Protein AF-A0A533X178-F1 (afdb_monomer_lite)

Structure (mmCIF, N/CA/C/O backbone):
data_AF-A0A533X178-F1
#
_entry.id   AF-A0A533X178-F1
#
loop_
_atom_site.group_PDB
_atom_site.id
_atom_site.type_symbol
_atom_site.label_atom_id
_atom_site.label_alt_id
_atom_site.label_comp_id
_atom_site.label_asym_id
_atom_site.label_entity_id
_atom_site.label_seq_id
_atom_site.pdbx_PDB_ins_code
_atom_site.Cartn_x
_atom_site.Cartn_y
_atom_site.Cartn_z
_atom_site.occupancy
_atom_site.B_iso_or_equiv
_atom_site.auth_seq_id
_atom_site.auth_comp_id
_atom_site.auth_asym_id
_atom_site.auth_atom_id
_atom_site.pdbx_PDB_model_num
ATOM 1 N N . MET A 1 1 ? 29.729 -21.658 -8.886 1.00 30.78 1 MET A N 1
ATOM 2 C CA . MET A 1 1 ? 29.072 -20.413 -9.332 1.00 30.78 1 MET A CA 1
ATOM 3 C C . MET A 1 1 ? 27.670 -20.417 -8.750 1.00 30.78 1 MET A C 1
ATOM 5 O O . MET A 1 1 ? 26.837 -21.176 -9.222 1.00 30.78 1 MET A O 1
ATOM 9 N N . ALA A 1 2 ? 27.462 -19.703 -7.645 1.00 32.81 2 ALA A N 1
ATOM 10 C CA . ALA A 1 2 ? 26.159 -19.580 -6.995 1.00 32.81 2 ALA A CA 1
ATOM 11 C C . ALA A 1 2 ? 25.467 -18.322 -7.536 1.00 32.81 2 ALA A C 1
ATOM 13 O O . ALA A 1 2 ? 26.108 -17.277 -7.645 1.00 32.81 2 ALA A O 1
ATOM 14 N N . GLY A 1 3 ? 24.203 -18.458 -7.939 1.00 33.41 3 GLY A N 1
ATOM 15 C CA . GLY A 1 3 ? 23.404 -17.380 -8.514 1.00 33.41 3 GLY A CA 1
ATOM 16 C C . GLY A 1 3 ? 23.197 -16.238 -7.524 1.00 33.41 3 GLY A C 1
ATOM 17 O O . GLY A 1 3 ? 22.875 -16.463 -6.359 1.00 33.41 3 GLY A O 1
ATOM 18 N N . ILE A 1 4 ? 23.391 -15.013 -8.002 1.00 38.16 4 ILE A N 1
ATOM 19 C CA . ILE A 1 4 ? 23.076 -13.790 -7.267 1.00 38.16 4 ILE A CA 1
ATOM 20 C C . ILE A 1 4 ? 21.553 -13.634 -7.335 1.00 38.16 4 ILE A C 1
ATOM 22 O O . ILE A 1 4 ? 20.994 -13.434 -8.411 1.00 38.16 4 ILE A O 1
ATOM 26 N N . GLY A 1 5 ? 20.885 -13.835 -6.198 1.00 33.19 5 GLY A N 1
ATOM 27 C CA . GLY A 1 5 ? 19.436 -13.723 -6.069 1.00 33.19 5 GLY A CA 1
ATOM 28 C C . GLY A 1 5 ? 18.969 -12.297 -6.348 1.00 33.19 5 GLY A C 1
ATOM 29 O O . GLY A 1 5 ? 19.481 -11.350 -5.758 1.00 33.19 5 GLY A O 1
ATOM 30 N N . GLY A 1 6 ? 17.998 -12.151 -7.250 1.00 37.94 6 GLY A N 1
ATOM 31 C CA . GLY A 1 6 ? 17.295 -10.888 -7.449 1.00 37.94 6 GLY A CA 1
ATOM 32 C C . GLY A 1 6 ? 16.566 -10.499 -6.165 1.00 37.94 6 GLY A C 1
ATOM 33 O O . GLY A 1 6 ? 15.791 -11.294 -5.631 1.00 37.94 6 GLY A O 1
ATOM 34 N N . GLY A 1 7 ? 16.843 -9.300 -5.650 1.00 51.22 7 GLY A N 1
ATOM 35 C CA . GLY A 1 7 ? 16.128 -8.736 -4.509 1.00 51.22 7 GLY A CA 1
ATOM 36 C C . GLY A 1 7 ? 14.651 -8.572 -4.861 1.00 51.22 7 GLY A C 1
ATOM 37 O O . GLY A 1 7 ? 14.306 -7.793 -5.744 1.00 51.22 7 GLY A O 1
ATOM 38 N N . GLY A 1 8 ? 13.785 -9.360 -4.226 1.00 75.25 8 GLY A N 1
ATOM 39 C CA . GLY A 1 8 ? 12.340 -9.276 -4.424 1.00 75.25 8 GLY A CA 1
ATOM 40 C C . GLY A 1 8 ? 11.734 -8.029 -3.775 1.00 75.25 8 GLY A C 1
ATOM 41 O O . GLY A 1 8 ? 12.347 -7.397 -2.915 1.00 75.25 8 GLY A O 1
ATOM 42 N N . VAL A 1 9 ? 10.499 -7.699 -4.163 1.00 82.62 9 VAL A N 1
ATOM 43 C CA . VAL A 1 9 ? 9.700 -6.642 -3.524 1.00 82.62 9 VAL A CA 1
ATOM 44 C C . VAL A 1 9 ? 9.504 -6.975 -2.040 1.00 82.62 9 VAL A C 1
ATOM 46 O O . VAL A 1 9 ? 8.916 -8.008 -1.717 1.00 82.62 9 VAL A O 1
ATOM 49 N N . GLN A 1 10 ? 9.968 -6.100 -1.144 1.00 87.44 10 GLN A N 1
ATOM 50 C CA . GLN A 1 10 ? 9.774 -6.228 0.308 1.00 87.44 10 GLN A CA 1
ATOM 51 C C . GLN A 1 10 ? 8.486 -5.557 0.798 1.00 87.44 10 GLN A C 1
ATOM 53 O O . GLN A 1 10 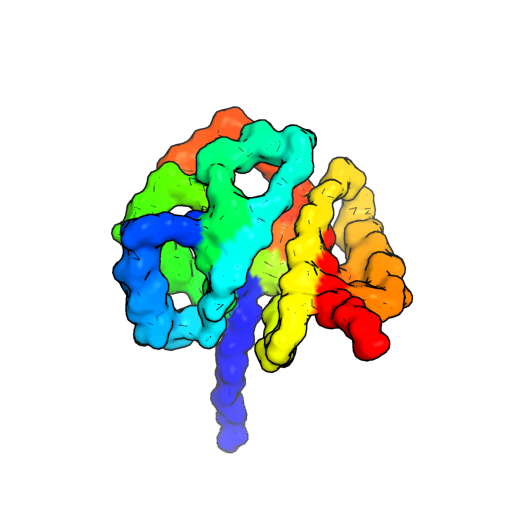? 7.933 -5.935 1.832 1.00 87.44 10 GLN A O 1
ATOM 58 N N . GLY A 1 11 ? 7.990 -4.557 0.072 1.00 88.75 11 GLY A N 1
ATOM 59 C CA . GLY A 1 11 ? 6.780 -3.844 0.450 1.00 88.75 11 GLY A CA 1
ATOM 60 C C . GLY A 1 11 ? 6.439 -2.725 -0.516 1.00 88.75 11 GLY A C 1
ATOM 61 O O . GLY A 1 11 ? 7.062 -2.578 -1.569 1.00 88.75 11 GLY A O 1
ATOM 62 N N . TYR A 1 12 ? 5.420 -1.950 -0.147 1.00 89.06 12 TYR A N 1
ATOM 63 C CA . TYR A 1 12 ? 4.999 -0.790 -0.917 1.00 89.06 12 TYR A CA 1
ATOM 64 C C . TYR A 1 12 ? 4.794 0.407 -0.005 1.00 89.06 12 TYR A C 1
ATOM 66 O O . TYR A 1 12 ? 4.298 0.281 1.118 1.00 89.06 12 TYR A O 1
ATOM 74 N N . VAL A 1 13 ? 5.143 1.580 -0.514 1.00 89.50 13 VAL A N 1
ATOM 75 C CA . VAL A 1 13 ? 4.870 2.860 0.126 1.00 89.50 13 VAL A CA 1
ATOM 76 C C . VAL A 1 13 ? 3.899 3.655 -0.735 1.00 89.50 13 VAL A C 1
ATOM 78 O O . VAL A 1 13 ? 3.995 3.671 -1.957 1.00 89.50 13 VAL A O 1
ATOM 81 N N . CYS A 1 14 ? 2.935 4.290 -0.088 1.00 88.38 14 CYS A N 1
ATOM 82 C CA . CYS A 1 14 ? 1.862 5.045 -0.700 1.00 88.38 14 CYS A CA 1
ATOM 83 C C . CYS A 1 14 ? 1.932 6.470 -0.169 1.00 88.38 14 CYS A C 1
ATOM 85 O O . CYS A 1 14 ? 1.724 6.700 1.025 1.00 88.38 14 CYS A O 1
ATOM 87 N N . THR A 1 15 ? 2.210 7.424 -1.047 1.00 87.19 15 THR A N 1
ATOM 88 C CA . THR A 1 15 ? 2.365 8.831 -0.677 1.00 87.19 15 THR A CA 1
ATOM 89 C C . THR A 1 15 ? 1.351 9.697 -1.412 1.00 87.19 15 THR A C 1
ATOM 91 O O . THR A 1 15 ? 1.062 9.420 -2.578 1.00 87.19 15 THR A O 1
ATOM 94 N N . PRO A 1 16 ? 0.756 10.718 -0.771 1.00 86.38 16 PRO A N 1
ATOM 95 C CA . PRO A 1 16 ? -0.159 11.622 -1.458 1.00 86.38 16 PRO A CA 1
ATOM 96 C C . PRO A 1 16 ? 0.470 12.197 -2.735 1.00 86.38 16 PRO A C 1
ATOM 98 O O . PRO A 1 16 ? 1.603 12.688 -2.727 1.00 86.38 16 PRO A O 1
ATOM 101 N N . HIS A 1 17 ? -0.257 12.117 -3.851 1.00 84.38 17 HIS A N 1
ATOM 102 C CA . HIS A 1 17 ? 0.191 12.702 -5.110 1.00 84.38 17 HIS A CA 1
ATOM 103 C C . HIS A 1 17 ? -0.239 14.169 -5.174 1.00 84.38 17 HIS A C 1
ATOM 105 O O . HIS A 1 17 ? -1.397 14.485 -5.453 1.00 84.38 17 HIS A O 1
ATOM 111 N N . GLU A 1 18 ? 0.702 15.070 -4.910 1.00 77.75 18 GLU A N 1
ATOM 112 C CA . GLU A 1 18 ? 0.487 16.513 -4.881 1.00 77.75 18 GLU A CA 1
ATOM 113 C C . GLU A 1 18 ? 1.443 17.228 -5.839 1.00 77.75 18 GLU A C 1
ATOM 115 O O . GLU A 1 18 ? 2.416 16.654 -6.328 1.00 77.75 18 GLU A O 1
ATOM 120 N N . LYS A 1 19 ? 1.201 18.523 -6.088 1.00 68.94 19 LYS A N 1
ATOM 121 C CA . LYS A 1 19 ? 2.040 19.340 -6.987 1.00 68.94 19 LYS A CA 1
ATOM 122 C C . LYS A 1 19 ? 3.532 19.304 -6.622 1.00 68.94 19 LYS A C 1
ATOM 124 O O . LYS A 1 19 ? 4.372 19.494 -7.493 1.00 68.94 19 LYS A O 1
ATOM 129 N N . GLN A 1 20 ? 3.851 19.072 -5.350 1.00 68.38 20 GLN A N 1
ATOM 130 C CA . GLN A 1 20 ? 5.217 19.054 -4.823 1.00 68.38 20 GLN A CA 1
ATOM 131 C C . GLN A 1 20 ? 5.868 17.659 -4.880 1.00 68.38 20 GLN A C 1
ATOM 133 O O . GLN A 1 20 ? 7.083 17.553 -4.739 1.00 68.38 20 GLN A O 1
ATOM 138 N N . SER A 1 21 ? 5.102 16.595 -5.156 1.00 73.56 21 SER A N 1
ATOM 139 C CA . SER A 1 21 ? 5.595 15.208 -5.172 1.00 73.56 21 SER A CA 1
ATOM 140 C C . SER A 1 21 ? 6.516 14.899 -6.363 1.00 73.56 21 SER A C 1
ATOM 142 O O . SER A 1 21 ? 7.126 13.833 -6.404 1.00 73.56 21 SER A O 1
ATOM 144 N N . GLY A 1 22 ? 6.645 15.814 -7.332 1.00 78.69 22 GLY A N 1
ATOM 145 C CA . GLY A 1 22 ? 7.443 15.608 -8.544 1.00 78.69 22 GLY A CA 1
ATOM 146 C C . GLY A 1 22 ? 8.918 15.310 -8.265 1.00 78.69 22 GLY A C 1
ATOM 147 O O . GLY A 1 22 ? 9.481 14.409 -8.877 1.00 78.69 22 GLY A O 1
ATOM 148 N N . SER A 1 23 ? 9.535 15.998 -7.301 1.00 82.88 23 SER A N 1
ATOM 149 C CA . SER A 1 23 ? 10.944 15.775 -6.944 1.00 82.88 23 SER A CA 1
ATOM 150 C C . SER A 1 23 ? 11.183 14.409 -6.290 1.00 82.88 23 SER A C 1
ATOM 152 O O . SER A 1 23 ? 12.190 13.768 -6.581 1.00 82.88 23 SER A O 1
ATOM 154 N N . LEU A 1 24 ? 10.246 13.940 -5.459 1.00 85.12 24 LEU A N 1
ATOM 155 C CA . LEU A 1 24 ? 10.284 12.601 -4.867 1.00 85.12 24 LEU A CA 1
ATOM 156 C C . LEU A 1 24 ? 10.179 11.525 -5.952 1.00 85.12 24 LEU A C 1
ATOM 158 O O . LEU A 1 24 ? 10.992 10.608 -5.988 1.00 85.12 24 LEU A O 1
ATOM 162 N N . ILE A 1 25 ? 9.212 11.664 -6.864 1.00 88.19 25 ILE A N 1
ATOM 163 C CA . ILE A 1 25 ? 8.988 10.699 -7.949 1.00 88.19 25 ILE A CA 1
ATOM 164 C C . ILE A 1 25 ? 10.208 10.624 -8.874 1.00 88.19 25 ILE A C 1
ATOM 166 O O . ILE A 1 25 ? 10.637 9.531 -9.236 1.00 88.19 25 ILE A O 1
ATOM 170 N N . GLU A 1 26 ? 10.792 11.766 -9.242 1.00 89.00 26 GLU A N 1
ATOM 171 C CA . GLU A 1 26 ? 11.999 11.805 -10.077 1.00 89.00 26 GLU A CA 1
ATOM 172 C C . GLU A 1 26 ? 13.214 11.165 -9.398 1.00 89.00 26 GLU A C 1
ATOM 174 O O . GLU A 1 26 ? 14.066 10.595 -10.080 1.00 89.00 26 GLU A O 1
ATOM 179 N N . ASN A 1 27 ? 13.288 11.216 -8.068 1.00 89.00 27 ASN A N 1
ATOM 180 C CA . ASN A 1 27 ? 14.337 10.536 -7.321 1.00 89.00 27 ASN A CA 1
ATOM 181 C C . ASN A 1 27 ? 14.076 9.039 -7.176 1.00 89.00 27 ASN A C 1
ATOM 183 O O . ASN A 1 27 ? 14.998 8.252 -7.366 1.00 89.00 27 ASN A O 1
ATOM 187 N N . TRP A 1 28 ? 12.829 8.629 -6.949 1.00 91.44 28 TRP A N 1
ATOM 188 C CA . TRP A 1 28 ? 12.446 7.218 -6.956 1.00 91.44 28 TRP A CA 1
ATOM 189 C C . TRP A 1 28 ? 12.714 6.545 -8.301 1.00 91.44 28 TRP A C 1
ATOM 191 O O . TRP A 1 28 ? 13.253 5.447 -8.319 1.00 91.44 28 TRP A O 1
ATOM 201 N N . LYS A 1 29 ? 12.465 7.224 -9.427 1.00 90.25 29 LYS A N 1
ATOM 202 C CA . LYS A 1 29 ? 12.814 6.713 -10.768 1.00 90.25 29 LYS A CA 1
ATOM 203 C C . LYS A 1 29 ? 14.313 6.453 -10.973 1.00 90.25 29 LYS A C 1
ATOM 205 O O . LYS A 1 29 ? 14.675 5.745 -11.906 1.00 90.25 29 LYS A O 1
ATOM 210 N N . LYS A 1 30 ? 15.176 7.073 -10.165 1.00 91.44 30 LYS A N 1
ATOM 211 C CA . LYS A 1 30 ? 16.642 6.933 -10.223 1.00 91.44 30 LYS A CA 1
ATOM 212 C C . LYS A 1 30 ? 17.189 6.045 -9.105 1.00 91.44 30 LYS A C 1
ATOM 214 O O . LYS A 1 30 ? 18.400 5.878 -9.018 1.00 91.44 30 LYS A O 1
ATOM 219 N N . SER A 1 31 ? 16.324 5.563 -8.217 1.00 90.62 31 SER A N 1
ATOM 220 C CA . SER A 1 31 ? 16.708 4.802 -7.036 1.00 90.62 31 SER A CA 1
ATOM 221 C C . SER A 1 31 ? 16.749 3.319 -7.364 1.00 90.62 31 SER A C 1
ATOM 223 O O . SER A 1 31 ? 15.752 2.769 -7.818 1.00 90.62 31 SER A O 1
ATOM 225 N N . ASP A 1 32 ? 17.854 2.652 -7.038 1.00 91.12 32 ASP A N 1
ATOM 226 C CA . ASP A 1 32 ? 17.951 1.188 -7.132 1.00 91.12 32 ASP A CA 1
ATOM 227 C C . ASP A 1 32 ? 17.061 0.477 -6.092 1.00 91.12 32 ASP A C 1
ATOM 229 O O . ASP A 1 32 ? 16.833 -0.729 -6.171 1.00 91.12 32 ASP A O 1
ATOM 233 N N . ASN A 1 33 ? 16.549 1.217 -5.098 1.00 92.56 33 ASN A N 1
ATOM 234 C CA . ASN A 1 33 ? 15.651 0.681 -4.081 1.00 92.56 33 ASN A CA 1
ATOM 235 C C . ASN A 1 33 ? 14.203 0.542 -4.586 1.00 92.56 33 ASN A C 1
ATOM 237 O O . ASN A 1 33 ? 13.474 -0.343 -4.132 1.00 92.56 33 ASN A O 1
ATOM 241 N N . VAL A 1 34 ? 13.772 1.412 -5.504 1.00 91.56 34 VAL A N 1
ATOM 242 C CA . VAL A 1 34 ? 12.390 1.448 -6.000 1.00 91.56 34 VAL A CA 1
ATOM 243 C C . VAL A 1 34 ? 12.285 0.623 -7.276 1.00 91.56 34 VAL A C 1
ATOM 245 O O . VAL A 1 34 ? 13.007 0.864 -8.235 1.00 91.56 34 VAL A O 1
ATOM 248 N N . ILE A 1 35 ? 11.375 -0.351 -7.282 1.00 90.44 35 ILE A N 1
ATOM 249 C CA . ILE A 1 35 ? 11.233 -1.304 -8.391 1.00 90.44 35 ILE A CA 1
ATOM 250 C C . ILE A 1 35 ? 10.210 -0.781 -9.405 1.00 90.44 35 ILE A C 1
ATOM 252 O O . ILE A 1 35 ? 10.527 -0.624 -10.580 1.00 90.44 35 ILE A O 1
ATOM 256 N N . ASP A 1 36 ? 9.002 -0.454 -8.945 1.00 88.88 36 ASP A N 1
ATOM 257 C CA . ASP A 1 36 ? 7.921 0.077 -9.774 1.00 88.88 36 ASP A CA 1
ATOM 258 C C . ASP A 1 36 ? 7.241 1.263 -9.093 1.00 88.88 36 ASP A C 1
ATOM 260 O O . ASP A 1 36 ? 7.163 1.342 -7.863 1.00 88.88 36 ASP A O 1
ATOM 264 N N . ILE A 1 37 ? 6.675 2.158 -9.906 1.00 89.06 37 ILE A N 1
ATOM 265 C CA . ILE A 1 37 ? 5.883 3.301 -9.449 1.00 89.06 37 ILE A CA 1
ATOM 266 C C . ILE A 1 37 ? 4.540 3.306 -10.177 1.00 89.06 37 ILE A C 1
ATOM 268 O O . ILE A 1 37 ? 4.476 3.254 -11.404 1.00 89.06 37 ILE A O 1
ATOM 272 N N . TYR A 1 38 ? 3.466 3.441 -9.408 1.00 86.62 38 TYR A N 1
ATOM 273 C CA . TYR A 1 38 ? 2.089 3.452 -9.877 1.00 86.62 38 TYR A CA 1
ATOM 274 C C . TYR A 1 38 ? 1.382 4.724 -9.417 1.00 86.62 38 TYR A C 1
ATOM 276 O O . TYR A 1 38 ? 1.571 5.196 -8.294 1.00 86.62 38 TYR A O 1
ATOM 284 N N . PHE A 1 39 ? 0.506 5.252 -10.267 1.00 86.75 39 PHE A N 1
ATOM 285 C CA . PHE A 1 39 ? -0.458 6.269 -9.869 1.00 86.75 39 PHE A CA 1
ATOM 286 C C . P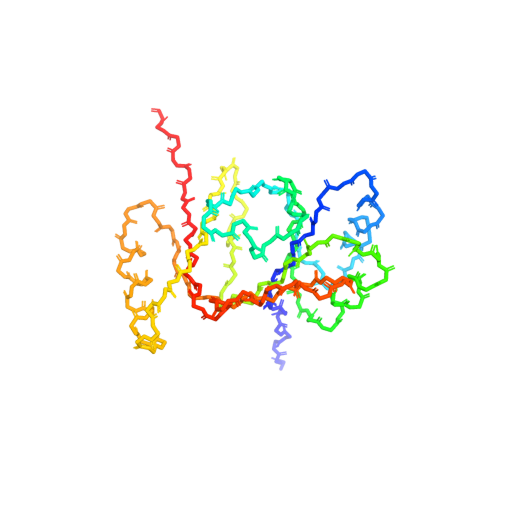HE A 1 39 ? -1.772 5.587 -9.491 1.00 86.75 39 PHE A C 1
ATOM 288 O O . PHE A 1 39 ? -2.344 4.851 -10.298 1.00 86.75 39 PHE A O 1
ATOM 295 N N . VAL A 1 40 ? -2.242 5.804 -8.264 1.00 85.56 40 VAL A N 1
ATOM 296 C CA . VAL A 1 40 ? -3.409 5.104 -7.712 1.00 85.56 40 VAL A CA 1
ATOM 297 C C . VAL A 1 40 ? -4.412 6.084 -7.113 1.00 85.56 40 VAL A C 1
ATOM 299 O O . VAL A 1 40 ? -4.067 7.181 -6.675 1.00 85.56 40 VAL A O 1
ATOM 302 N N . THR A 1 41 ? -5.679 5.678 -7.086 1.00 85.69 41 THR A N 1
ATOM 303 C CA . THR A 1 41 ? -6.752 6.415 -6.408 1.00 85.69 41 THR A CA 1
ATOM 304 C C . THR A 1 41 ? -7.205 5.617 -5.193 1.00 85.69 41 THR A C 1
ATOM 306 O O . THR A 1 41 ? -7.360 4.401 -5.284 1.00 85.69 41 THR A O 1
ATOM 309 N N . ALA A 1 42 ? -7.401 6.293 -4.062 1.00 85.88 42 ALA A N 1
ATOM 310 C CA . ALA A 1 42 ? -7.820 5.684 -2.807 1.00 85.88 42 ALA A CA 1
ATOM 311 C C . ALA A 1 42 ? -9.204 6.190 -2.392 1.00 85.88 42 ALA A C 1
ATOM 313 O O . ALA A 1 42 ? -9.485 7.388 -2.416 1.00 85.88 42 ALA A O 1
ATOM 314 N N . THR A 1 43 ? -10.054 5.261 -1.968 1.00 85.06 43 THR A N 1
ATOM 315 C CA . THR A 1 43 ? -11.373 5.534 -1.393 1.00 85.06 43 THR A CA 1
ATOM 316 C C . THR A 1 43 ? -11.451 4.910 -0.010 1.00 85.06 43 THR A C 1
ATOM 318 O O . THR A 1 43 ? -10.977 3.794 0.195 1.00 85.06 43 THR A O 1
ATOM 321 N N . PHE A 1 44 ? -12.067 5.618 0.930 1.00 84.44 44 PHE A N 1
ATOM 322 C CA . PHE A 1 44 ? -12.121 5.241 2.340 1.00 84.44 44 PHE A CA 1
ATOM 323 C C . PHE A 1 44 ? -13.578 5.079 2.764 1.00 84.44 44 PHE A C 1
ATOM 325 O O . PHE A 1 44 ? -14.410 5.893 2.367 1.00 84.44 44 PHE A O 1
ATOM 332 N N . SER A 1 45 ? -13.883 4.057 3.567 1.00 84.94 45 SER A N 1
ATOM 333 C CA . SER A 1 45 ? -15.220 3.908 4.158 1.00 84.94 45 SER A CA 1
ATOM 334 C C . SER A 1 45 ? -15.431 4.923 5.279 1.00 84.94 45 SER A C 1
ATOM 336 O O . SER A 1 45 ? -14.456 5.334 5.920 1.00 84.94 45 SER A O 1
ATOM 338 N N . ASP A 1 46 ? -16.682 5.277 5.565 1.00 84.69 46 ASP A N 1
ATOM 339 C CA . ASP A 1 46 ? -17.035 6.258 6.600 1.00 84.69 46 ASP A CA 1
ATOM 340 C C . ASP A 1 46 ? -16.488 5.873 7.983 1.00 84.69 46 ASP A C 1
ATOM 342 O O . ASP A 1 46 ? -15.996 6.725 8.725 1.00 84.69 46 ASP A O 1
ATOM 346 N N . GLU A 1 47 ? -16.469 4.578 8.305 1.00 83.06 47 GLU A N 1
ATOM 347 C CA . GLU A 1 47 ? -15.934 4.054 9.567 1.00 83.06 47 GLU A CA 1
ATOM 348 C C . GLU A 1 47 ? -14.410 4.165 9.663 1.00 83.06 47 GLU A C 1
ATOM 350 O O . GLU A 1 47 ? -13.850 4.158 10.760 1.00 83.06 47 GLU A O 1
ATOM 355 N N . SER A 1 48 ? -13.726 4.234 8.521 1.00 80.62 48 SER A N 1
ATOM 356 C CA . SER A 1 48 ? -12.268 4.294 8.455 1.00 80.62 48 SER A CA 1
ATOM 357 C C . SER A 1 48 ? -11.744 5.733 8.528 1.00 80.62 48 SER A C 1
ATOM 359 O O . SER A 1 48 ? -10.676 5.970 9.091 1.00 80.62 48 SER A O 1
ATOM 361 N N . VAL A 1 49 ? -12.518 6.708 8.031 1.00 84.81 49 VAL A N 1
ATOM 362 C CA . VAL A 1 49 ? -12.125 8.125 7.917 1.00 84.81 49 VAL A CA 1
ATOM 363 C C . VAL A 1 49 ? -11.521 8.724 9.200 1.00 84.81 49 VAL A C 1
ATOM 365 O O . VAL A 1 49 ? -10.507 9.415 9.074 1.00 84.81 49 VAL A O 1
ATOM 368 N N . PRO A 1 50 ? -12.045 8.472 10.419 1.00 84.56 50 PRO A N 1
ATOM 369 C CA . PRO A 1 50 ? -11.484 9.047 11.646 1.00 84.56 50 PRO A CA 1
ATOM 370 C C . PRO A 1 50 ? -10.027 8.650 11.932 1.00 84.56 50 PRO A C 1
ATOM 372 O O . PRO A 1 50 ? -9.323 9.378 12.631 1.00 84.56 50 PRO A O 1
ATOM 375 N N . TYR A 1 51 ? -9.567 7.518 11.393 1.00 81.88 51 TYR A N 1
ATOM 376 C CA . TYR A 1 51 ? -8.206 7.007 11.586 1.00 81.88 51 TYR A CA 1
ATOM 377 C C . TYR A 1 51 ? -7.205 7.526 10.549 1.00 81.88 51 TYR A C 1
ATOM 379 O O . TYR A 1 51 ? -6.000 7.340 10.713 1.00 81.88 51 TYR A O 1
ATOM 387 N N . PHE A 1 52 ? -7.691 8.187 9.496 1.00 81.88 52 PHE A N 1
ATOM 388 C CA . PHE A 1 52 ? -6.883 8.677 8.382 1.00 81.88 52 PHE A CA 1
ATOM 389 C C . PHE A 1 52 ? -7.073 10.193 8.196 1.00 81.88 52 PHE A C 1
ATOM 391 O O . PHE A 1 52 ? -7.626 10.637 7.180 1.00 81.88 52 PHE A O 1
ATOM 398 N N . PRO A 1 53 ? -6.654 11.016 9.180 1.00 73.00 53 PRO A N 1
ATOM 399 C CA . PRO A 1 53 ? -6.704 12.465 9.037 1.00 73.00 53 PRO A CA 1
ATOM 400 C C . PRO A 1 53 ? -5.839 12.901 7.847 1.00 73.00 53 PRO A C 1
ATOM 402 O O . PRO A 1 53 ? -4.795 12.313 7.577 1.00 73.00 53 PRO A O 1
ATOM 405 N N . ASN A 1 54 ? -6.279 13.935 7.127 1.00 77.38 54 ASN A N 1
ATOM 406 C CA . ASN A 1 54 ? -5.580 14.474 5.952 1.00 77.38 54 ASN A CA 1
ATOM 407 C C . ASN A 1 54 ? -5.362 13.467 4.804 1.00 77.38 54 ASN A C 1
ATOM 409 O O . ASN A 1 54 ? -4.422 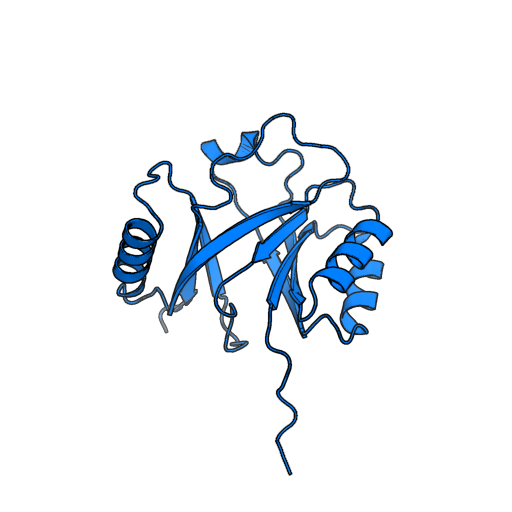13.619 4.024 1.00 77.38 54 ASN A O 1
ATOM 413 N N . LYS A 1 55 ? -6.235 12.455 4.676 1.00 81.06 55 LYS A N 1
ATOM 414 C CA . LYS A 1 55 ? -6.252 11.548 3.519 1.00 81.06 55 LYS A CA 1
ATOM 415 C C . LYS A 1 55 ? -6.349 12.313 2.192 1.00 81.06 55 LYS A C 1
ATOM 417 O O . LYS A 1 55 ? -7.034 13.335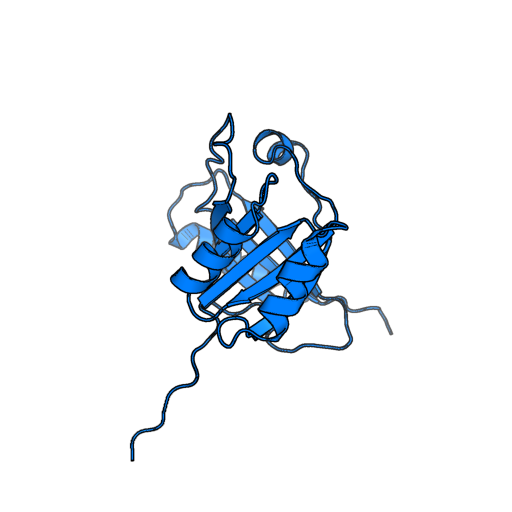 2.102 1.00 81.06 55 LYS A O 1
ATOM 422 N N . ALA A 1 56 ? -5.708 11.779 1.161 1.00 84.19 56 ALA A N 1
ATOM 423 C CA . ALA A 1 56 ? -5.828 12.239 -0.215 1.00 84.19 56 ALA A CA 1
ATOM 424 C C . ALA A 1 56 ? -6.738 11.296 -1.017 1.00 84.19 56 ALA A C 1
ATOM 426 O O . ALA A 1 56 ? -7.080 10.208 -0.563 1.00 84.19 56 ALA A O 1
ATOM 427 N N . ASN A 1 57 ? -7.125 11.714 -2.220 1.00 85.75 57 ASN A N 1
ATOM 428 C CA . ASN A 1 57 ? -7.819 10.833 -3.165 1.00 85.75 57 ASN A CA 1
ATOM 429 C C . ASN A 1 57 ? -6.838 10.179 -4.142 1.00 85.75 57 ASN A C 1
ATOM 431 O O . ASN A 1 57 ? -7.095 9.083 -4.622 1.00 85.75 57 ASN A O 1
ATOM 435 N N . HIS A 1 58 ? -5.706 10.829 -4.417 1.00 88.25 58 HIS A N 1
ATOM 436 C CA . HIS A 1 58 ? -4.695 10.361 -5.358 1.00 88.25 58 HIS A CA 1
ATOM 437 C C . HIS A 1 58 ? -3.370 10.134 -4.640 1.00 88.25 58 HIS A C 1
ATOM 439 O O . HIS A 1 58 ? -2.935 10.972 -3.846 1.00 88.25 58 HIS A O 1
ATOM 445 N N . TYR A 1 59 ? -2.736 9.008 -4.941 1.00 88.12 59 TYR A N 1
ATOM 446 C CA . TYR A 1 59 ? -1.488 8.574 -4.334 1.00 88.12 59 TYR A CA 1
ATOM 447 C C . TYR A 1 59 ? -0.504 8.096 -5.399 1.00 88.12 59 TYR A C 1
ATOM 449 O O . TYR A 1 59 ? -0.883 7.614 -6.467 1.00 88.12 59 TYR A O 1
ATOM 457 N N . THR A 1 60 ? 0.774 8.209 -5.068 1.00 89.12 60 THR A N 1
ATOM 458 C CA . THR A 1 60 ? 1.858 7.504 -5.741 1.00 89.12 60 THR A CA 1
ATOM 459 C C . THR A 1 60 ? 2.184 6.274 -4.905 1.00 89.12 60 THR A C 1
ATOM 461 O O . THR A 1 60 ? 2.542 6.403 -3.735 1.00 89.12 60 THR A O 1
ATOM 464 N N . LEU A 1 61 ? 2.034 5.091 -5.488 1.00 89.25 61 LEU A N 1
ATOM 465 C CA . LEU A 1 61 ? 2.383 3.818 -4.868 1.00 89.25 61 LEU A CA 1
ATOM 466 C C . LEU A 1 61 ? 3.710 3.342 -5.460 1.00 89.25 61 LEU A C 1
ATOM 468 O O . LEU A 1 61 ? 3.804 3.186 -6.672 1.00 89.25 61 LEU A O 1
ATOM 472 N N . ALA A 1 62 ? 4.712 3.089 -4.628 1.00 89.81 62 ALA A N 1
ATOM 473 C CA . ALA A 1 62 ? 6.006 2.572 -5.056 1.00 89.81 62 ALA A CA 1
ATOM 474 C C . ALA A 1 62 ? 6.306 1.235 -4.378 1.00 89.81 62 ALA A C 1
ATOM 476 O O . ALA A 1 62 ? 6.153 1.125 -3.159 1.00 89.81 62 ALA A O 1
ATOM 477 N N . SER A 1 63 ? 6.726 0.231 -5.149 1.00 91.12 63 SER A N 1
ATOM 478 C CA . SER A 1 63 ? 7.290 -1.014 -4.614 1.00 91.12 63 SER A CA 1
ATOM 479 C C . SER A 1 63 ? 8.774 -0.816 -4.302 1.00 91.12 63 SER A C 1
ATOM 481 O O . SER A 1 63 ? 9.488 -0.161 -5.063 1.00 91.12 63 SER A O 1
ATOM 483 N N . PHE A 1 64 ? 9.252 -1.366 -3.185 1.00 90.88 64 PHE A N 1
ATOM 484 C CA . PHE A 1 64 ? 10.642 -1.197 -2.748 1.00 90.88 64 PHE A CA 1
ATOM 485 C C . PHE A 1 64 ? 11.304 -2.519 -2.347 1.00 90.88 64 PHE A C 1
ATOM 487 O O . PHE A 1 64 ? 10.621 -3.481 -1.977 1.00 90.88 64 PHE A O 1
ATOM 494 N N . SER A 1 65 ? 12.636 -2.557 -2.406 1.00 91.44 65 SER A N 1
ATOM 495 C CA . SER A 1 65 ? 13.461 -3.728 -2.069 1.00 91.44 65 SER A CA 1
ATOM 496 C C . SER A 1 65 ? 14.223 -3.604 -0.741 1.00 91.44 65 SER A C 1
ATOM 498 O O . SER A 1 65 ? 14.699 -4.616 -0.237 1.00 91.44 65 SER A O 1
ATOM 500 N N . ASP A 1 66 ? 14.294 -2.411 -0.147 1.00 90.38 66 ASP A N 1
ATOM 501 C CA . ASP A 1 66 ? 14.883 -2.097 1.159 1.00 90.38 66 ASP A CA 1
ATOM 502 C C . ASP A 1 66 ? 14.013 -1.089 1.936 1.00 90.38 66 ASP A C 1
ATOM 504 O O . ASP A 1 66 ? 13.771 0.050 1.516 1.00 90.38 66 ASP A O 1
ATOM 508 N N . MET A 1 67 ? 13.562 -1.521 3.117 1.00 87.69 67 MET A N 1
ATOM 509 C CA . MET A 1 67 ? 12.735 -0.721 4.022 1.00 87.69 67 MET A CA 1
ATOM 510 C C . MET A 1 67 ? 13.493 0.475 4.612 1.00 87.69 67 MET A C 1
ATOM 512 O O . MET A 1 67 ? 12.891 1.524 4.846 1.00 87.69 67 MET A O 1
ATOM 516 N N . THR A 1 68 ? 14.795 0.347 4.874 1.00 88.44 68 THR A N 1
ATOM 517 C CA . THR A 1 68 ? 15.543 1.436 5.522 1.00 88.44 68 THR A CA 1
ATOM 518 C C . THR A 1 68 ? 15.680 2.615 4.566 1.00 88.44 68 THR A C 1
ATOM 520 O O . THR A 1 68 ? 15.324 3.741 4.922 1.00 88.44 68 THR A O 1
ATOM 523 N N . GLY A 1 69 ? 16.091 2.346 3.323 1.00 88.62 69 GLY A N 1
ATOM 524 C CA . GLY A 1 69 ? 16.219 3.360 2.284 1.00 88.62 69 GLY A CA 1
ATOM 525 C C . GLY A 1 69 ? 14.907 4.087 1.995 1.00 88.62 69 GLY A C 1
ATOM 526 O O . GLY A 1 69 ? 14.894 5.314 1.928 1.00 88.62 69 GLY A O 1
ATOM 527 N N . ILE A 1 70 ? 13.782 3.363 1.897 1.00 88.19 70 ILE A N 1
ATOM 528 C CA . ILE A 1 70 ? 12.502 4.011 1.576 1.00 88.19 70 ILE A CA 1
ATOM 529 C C . ILE A 1 70 ? 12.012 4.899 2.725 1.00 88.19 70 ILE A C 1
ATOM 531 O O . ILE A 1 70 ? 11.483 5.982 2.485 1.00 88.19 70 ILE A O 1
ATOM 535 N N . LEU A 1 71 ? 12.219 4.491 3.982 1.00 86.06 71 LEU A N 1
ATOM 536 C CA . LEU A 1 71 ? 11.849 5.309 5.139 1.00 86.06 71 LEU A CA 1
ATOM 537 C C . LEU A 1 71 ? 12.681 6.591 5.223 1.00 86.06 71 LEU A C 1
ATOM 539 O O . LEU A 1 71 ? 12.151 7.636 5.606 1.00 86.06 71 LEU A O 1
ATOM 543 N N . ASP A 1 72 ? 13.962 6.530 4.870 1.00 86.69 72 ASP A N 1
ATOM 544 C CA . ASP A 1 72 ? 14.824 7.710 4.853 1.00 86.69 72 ASP A CA 1
ATOM 545 C C . ASP A 1 72 ? 14.461 8.677 3.721 1.00 86.69 72 ASP A C 1
ATOM 547 O O . ASP A 1 72 ? 14.457 9.891 3.949 1.00 86.69 72 ASP A O 1
ATOM 551 N N . ASP A 1 73 ? 14.056 8.169 2.554 1.00 84.56 73 ASP A N 1
ATOM 552 C CA . ASP A 1 73 ? 13.491 8.995 1.483 1.00 84.56 73 ASP A CA 1
ATOM 553 C C . ASP A 1 73 ? 12.230 9.724 1.966 1.00 84.56 73 ASP A C 1
ATOM 555 O O . ASP A 1 73 ? 12.146 10.950 1.884 1.00 84.56 73 ASP A O 1
ATOM 559 N N . ILE A 1 74 ? 11.272 9.007 2.561 1.00 81.44 74 ILE A N 1
ATOM 560 C CA . ILE A 1 74 ? 10.024 9.610 3.058 1.00 81.44 74 ILE A CA 1
ATOM 561 C C . ILE A 1 74 ? 10.291 10.719 4.087 1.00 81.44 74 ILE A C 1
ATOM 563 O O . ILE A 1 74 ? 9.662 11.778 4.027 1.00 81.44 74 ILE A O 1
ATOM 567 N N . LYS A 1 75 ? 11.248 10.519 5.003 1.00 80.12 75 LYS A N 1
ATOM 568 C CA . LYS A 1 75 ? 11.630 11.545 5.991 1.00 80.12 75 LYS A CA 1
ATOM 569 C C . LYS A 1 75 ? 12.233 12.787 5.335 1.00 80.12 75 LYS A C 1
ATOM 571 O O . LYS A 1 75 ? 11.920 13.900 5.750 1.00 80.12 75 LYS A O 1
ATOM 576 N N . ARG A 1 76 ? 13.095 12.621 4.324 1.00 80.12 76 ARG A N 1
ATOM 577 C CA . ARG A 1 76 ? 13.769 13.744 3.640 1.00 80.12 76 ARG A CA 1
ATOM 578 C C . ARG A 1 76 ? 12.799 14.645 2.886 1.00 80.12 76 ARG A C 1
ATOM 580 O O . ARG A 1 76 ? 13.034 15.847 2.812 1.00 80.12 76 ARG A O 1
ATOM 587 N N . TYR A 1 77 ? 11.725 14.079 2.344 1.00 74.44 77 TYR A N 1
ATOM 588 C CA . TYR A 1 77 ? 10.749 14.813 1.536 1.00 74.44 77 TYR A CA 1
ATOM 589 C C . TYR A 1 77 ? 9.633 15.485 2.345 1.00 74.44 77 TYR A C 1
ATOM 591 O O . TYR A 1 77 ? 8.711 16.028 1.745 1.00 74.44 77 TYR A O 1
ATOM 599 N N . ASN A 1 78 ? 9.747 15.490 3.681 1.00 60.25 78 ASN A N 1
ATOM 600 C CA . ASN A 1 78 ? 8.867 16.179 4.628 1.00 60.25 78 ASN A CA 1
ATOM 601 C C . ASN A 1 78 ? 7.378 16.059 4.269 1.00 60.25 78 ASN A C 1
ATOM 603 O O . ASN A 1 78 ? 6.703 17.031 3.929 1.00 60.25 78 ASN A O 1
ATOM 607 N N . MET A 1 79 ? 6.879 14.824 4.291 1.00 61.16 79 MET A N 1
ATOM 608 C CA . MET A 1 79 ? 5.481 14.549 3.987 1.00 61.16 79 MET A CA 1
ATOM 609 C C . MET A 1 79 ? 4.610 14.999 5.162 1.00 61.16 79 MET A C 1
ATOM 611 O O . MET A 1 79 ? 4.325 14.224 6.070 1.00 61.16 79 MET A O 1
ATOM 615 N N . ASP A 1 80 ? 4.149 16.250 5.123 1.00 59.22 80 ASP A N 1
ATOM 616 C CA . ASP A 1 80 ? 3.192 16.821 6.087 1.00 59.22 80 ASP A CA 1
ATOM 617 C C . ASP A 1 80 ? 1.828 16.094 6.086 1.00 59.22 80 ASP A C 1
ATOM 619 O O . ASP A 1 80 ? 0.924 16.404 6.865 1.00 59.22 80 ASP A O 1
ATOM 623 N N . ARG A 1 81 ? 1.652 15.112 5.196 1.00 64.56 81 ARG A N 1
ATOM 624 C CA . ARG A 1 81 ? 0.441 14.313 5.043 1.00 64.56 81 ARG A CA 1
ATOM 625 C C . ARG A 1 81 ? 0.708 12.828 5.192 1.00 64.56 81 ARG A C 1
ATOM 627 O O . ARG A 1 81 ? 1.776 12.314 4.870 1.00 64.56 81 ARG A O 1
ATOM 634 N N . LEU A 1 82 ? -0.337 12.155 5.662 1.00 70.94 82 LEU A N 1
ATOM 635 C CA . LEU A 1 82 ? -0.346 10.741 5.986 1.00 70.94 82 LEU A CA 1
ATOM 636 C C . LEU A 1 82 ? 0.052 9.902 4.768 1.00 70.94 82 LEU A C 1
ATOM 638 O O . LEU A 1 82 ? -0.683 9.815 3.780 1.00 70.94 82 LEU A O 1
ATOM 642 N N . SER A 1 83 ? 1.220 9.284 4.873 1.00 76.50 83 SER A N 1
ATOM 643 C CA . SER A 1 83 ? 1.690 8.252 3.964 1.00 76.50 83 SER A CA 1
ATOM 644 C C . SER A 1 83 ? 1.448 6.883 4.585 1.00 76.50 83 SER A C 1
ATOM 646 O O . SER A 1 83 ? 1.388 6.716 5.806 1.00 76.50 83 SER A O 1
ATOM 648 N N . PHE A 1 84 ? 1.288 5.885 3.731 1.00 82.00 84 PHE A N 1
ATOM 649 C CA . PHE A 1 84 ? 1.016 4.516 4.138 1.00 82.00 84 PHE A CA 1
ATOM 650 C C . PHE A 1 84 ? 2.175 3.645 3.713 1.00 82.00 84 PHE A C 1
ATOM 652 O O . PHE A 1 84 ? 2.594 3.700 2.561 1.00 82.00 84 PHE A O 1
ATOM 659 N N . MET A 1 85 ? 2.667 2.810 4.611 1.00 83.31 85 MET A N 1
ATOM 660 C CA . MET A 1 85 ? 3.551 1.724 4.231 1.00 83.31 85 MET A CA 1
ATOM 661 C C . MET A 1 85 ? 2.836 0.411 4.469 1.00 83.31 85 MET A C 1
ATOM 663 O O . MET A 1 85 ? 2.212 0.202 5.508 1.00 83.31 85 MET A O 1
ATOM 667 N N . PHE A 1 86 ? 2.927 -0.467 3.487 1.00 81.06 86 PHE A N 1
ATOM 668 C CA . PHE A 1 86 ? 2.314 -1.775 3.514 1.00 81.06 86 PHE A CA 1
ATOM 669 C C . PHE A 1 86 ? 3.400 -2.826 3.348 1.00 81.06 86 PHE A C 1
ATOM 671 O O . PHE A 1 86 ? 4.124 -2.827 2.347 1.00 81.06 86 PHE A O 1
ATOM 678 N N . SER A 1 87 ? 3.494 -3.735 4.314 1.00 74.62 87 SER A N 1
ATOM 679 C CA . SER A 1 87 ? 4.242 -4.974 4.139 1.00 74.62 87 SER A CA 1
ATOM 680 C C . SER A 1 87 ? 3.263 -6.062 3.714 1.00 74.62 87 SER A C 1
ATOM 682 O O . SER A 1 87 ? 2.336 -6.430 4.442 1.00 74.62 87 SER A O 1
ATOM 684 N N . PHE A 1 88 ? 3.446 -6.551 2.492 1.00 73.31 88 PHE A N 1
ATOM 685 C CA . PHE A 1 88 ? 2.690 -7.677 1.960 1.00 73.31 88 PHE A CA 1
ATOM 686 C C . PHE A 1 88 ? 3.581 -8.907 2.021 1.00 73.31 88 PHE A C 1
ATOM 688 O O . PHE A 1 88 ? 4.772 -8.831 1.733 1.00 73.31 88 PHE A O 1
ATOM 695 N N . SER A 1 89 ? 3.004 -10.061 2.336 1.00 63.38 89 SER A N 1
ATOM 696 C CA . SER A 1 89 ? 3.726 -11.335 2.254 1.00 63.38 89 SER A CA 1
ATOM 697 C C . SER A 1 89 ? 4.040 -11.750 0.812 1.00 63.38 89 SER A C 1
ATOM 699 O O . SER A 1 89 ? 4.780 -12.705 0.593 1.00 63.38 89 SER A O 1
ATOM 701 N N . SER A 1 90 ? 3.471 -11.064 -0.185 1.00 67.06 90 SER A N 1
ATOM 702 C CA . SER A 1 90 ? 3.696 -11.354 -1.596 1.00 67.06 90 SER A CA 1
ATOM 703 C C . SER A 1 90 ? 3.485 -10.110 -2.478 1.00 67.06 90 SER A C 1
ATOM 705 O O . SER A 1 90 ? 2.659 -9.264 -2.130 1.00 67.06 90 SER A O 1
ATOM 707 N N . PRO A 1 91 ? 4.191 -9.984 -3.622 1.00 72.50 91 PRO A N 1
ATOM 708 C CA . PRO A 1 91 ? 4.099 -8.800 -4.480 1.00 72.50 91 PRO A CA 1
ATOM 709 C C . PRO A 1 91 ? 2.688 -8.608 -5.048 1.00 72.50 91 PRO A C 1
ATOM 711 O O . PRO A 1 91 ? 2.076 -9.559 -5.533 1.00 72.50 91 PRO A O 1
ATOM 714 N N . LEU A 1 92 ? 2.169 -7.386 -5.010 1.00 72.50 92 LEU A N 1
ATOM 715 C CA . LEU A 1 92 ? 1.003 -6.972 -5.789 1.00 72.50 92 LEU A CA 1
ATOM 716 C C . LEU A 1 92 ? 1.407 -6.704 -7.243 1.00 72.50 92 LEU A C 1
ATOM 718 O O . LEU A 1 92 ? 2.527 -6.263 -7.503 1.00 72.50 92 LEU A O 1
ATOM 722 N N . PHE A 1 93 ? 0.477 -6.909 -8.178 1.00 71.69 93 PHE A N 1
ATOM 723 C CA . PHE A 1 93 ? 0.680 -6.591 -9.598 1.00 71.69 93 PHE A CA 1
ATOM 724 C C . PHE A 1 93 ? 1.788 -7.416 -10.275 1.00 71.69 93 PHE A C 1
ATOM 726 O O . PHE A 1 93 ? 2.589 -6.891 -11.037 1.00 71.69 93 PHE A O 1
ATOM 733 N N . GLU A 1 94 ? 1.794 -8.741 -10.072 1.00 60.53 94 GLU A N 1
ATOM 734 C CA . GLU A 1 94 ? 2.784 -9.676 -10.660 1.00 60.53 94 GLU A CA 1
ATOM 735 C C . GLU A 1 94 ? 2.946 -9.583 -12.192 1.00 60.53 94 GLU A C 1
ATOM 737 O O . GLU A 1 94 ? 3.911 -10.101 -12.752 1.00 60.53 94 GLU A O 1
ATOM 742 N N . ARG A 1 95 ? 1.996 -8.945 -12.884 1.00 55.31 95 ARG A N 1
ATOM 743 C CA . ARG A 1 95 ? 2.140 -8.514 -14.273 1.00 55.31 95 ARG A CA 1
ATOM 744 C C . ARG A 1 95 ? 1.532 -7.126 -14.409 1.00 55.31 95 ARG A C 1
ATOM 746 O O . ARG A 1 95 ? 0.327 -6.973 -14.190 1.00 55.31 95 ARG A O 1
ATOM 753 N N . SER A 1 96 ? 2.339 -6.154 -14.817 1.00 52.28 96 SER A N 1
ATOM 754 C CA . SER A 1 96 ? 1.879 -4.905 -15.420 1.00 52.28 96 SER A CA 1
ATOM 755 C C . SER A 1 96 ? 1.075 -5.293 -16.663 1.00 52.28 96 SER A C 1
ATOM 757 O O . SER A 1 96 ? 1.631 -5.692 -17.681 1.00 52.28 96 SER A O 1
ATOM 759 N N . GLY A 1 97 ? -0.246 -5.340 -16.536 1.00 54.16 97 GLY A N 1
ATOM 760 C CA . GLY A 1 97 ? -1.142 -5.580 -17.660 1.00 54.16 97 GLY A CA 1
ATOM 761 C C . GLY A 1 97 ? -1.692 -4.257 -18.167 1.00 54.16 97 GLY A C 1
ATOM 762 O O . GLY A 1 97 ? -1.851 -3.324 -17.386 1.00 54.16 97 GLY A O 1
ATOM 763 N N . ASP A 1 98 ? -2.094 -4.211 -19.434 1.00 54.53 98 ASP A N 1
ATOM 764 C CA . ASP A 1 98 ? -2.791 -3.057 -20.030 1.00 54.53 98 ASP A CA 1
ATOM 765 C C . ASP A 1 98 ? -4.173 -2.778 -19.395 1.00 54.53 98 ASP A C 1
ATOM 767 O O . ASP A 1 98 ? -4.883 -1.859 -19.800 1.00 54.53 98 ASP A O 1
ATOM 771 N N . LYS A 1 99 ? -4.594 -3.589 -18.411 1.00 61.88 99 LYS A N 1
ATOM 772 C CA . LYS A 1 99 ? -5.899 -3.515 -17.749 1.00 61.88 99 LYS A CA 1
ATOM 773 C C . LYS A 1 99 ? -5.764 -2.988 -16.323 1.00 61.88 99 LYS A C 1
ATOM 775 O O . LYS A 1 99 ? -4.840 -3.334 -15.590 1.00 61.88 99 LYS A O 1
ATOM 780 N N . LEU A 1 100 ? -6.746 -2.182 -15.925 1.00 60.88 100 LEU A N 1
ATOM 781 C CA . LEU A 1 100 ? -6.837 -1.603 -14.591 1.00 60.88 100 LEU A CA 1
ATOM 782 C C . LEU A 1 100 ? -6.976 -2.707 -13.529 1.00 60.88 100 LEU A C 1
ATOM 784 O O . LEU A 1 100 ? -7.831 -3.588 -13.638 1.00 60.88 100 LEU A O 1
ATOM 788 N N . ASN A 1 101 ? -6.139 -2.641 -12.496 1.00 71.19 101 ASN A N 1
ATOM 789 C CA . ASN A 1 101 ? -6.190 -3.542 -11.350 1.00 71.19 101 ASN A CA 1
ATOM 790 C C . ASN A 1 101 ? -6.863 -2.826 -10.179 1.00 71.19 101 ASN A C 1
ATOM 792 O O . ASN A 1 101 ? -6.486 -1.703 -9.836 1.00 71.19 101 ASN A O 1
ATOM 796 N N . TYR A 1 102 ? -7.834 -3.480 -9.548 1.00 75.06 102 TYR A N 1
ATOM 797 C CA . TYR A 1 102 ? -8.447 -2.974 -8.325 1.00 75.06 102 TYR A CA 1
ATOM 798 C C . TYR A 1 102 ? -7.808 -3.658 -7.125 1.00 75.06 102 TYR A C 1
ATOM 800 O O . TYR A 1 102 ? -7.818 -4.884 -7.031 1.00 75.06 102 TYR A O 1
ATOM 808 N N . VAL A 1 103 ? -7.279 -2.866 -6.195 1.00 78.88 103 VAL A N 1
ATOM 809 C CA . VAL A 1 103 ? -6.772 -3.364 -4.915 1.00 78.88 103 VAL A CA 1
ATOM 810 C C . VAL A 1 103 ? -7.670 -2.840 -3.808 1.00 78.88 103 VAL A C 1
ATOM 812 O O . VAL A 1 103 ? -7.810 -1.632 -3.638 1.00 78.88 103 VAL A O 1
ATOM 815 N N . SER A 1 104 ? -8.309 -3.749 -3.078 1.00 76.75 104 SER A N 1
ATOM 816 C CA . SER A 1 104 ? -9.194 -3.411 -1.958 1.00 76.75 104 SER A CA 1
ATOM 817 C C . SER A 1 104 ? -8.598 -3.907 -0.649 1.00 76.75 104 SER A C 1
ATOM 819 O O . SER A 1 104 ? -8.175 -5.059 -0.563 1.00 76.75 104 SER A O 1
ATOM 821 N N . LEU A 1 105 ? -8.568 -3.037 0.362 1.00 80.94 105 LEU A N 1
ATOM 822 C CA . LEU A 1 105 ? -8.073 -3.339 1.704 1.00 80.94 105 LEU A CA 1
ATOM 823 C C . LEU A 1 105 ? -9.257 -3.442 2.662 1.00 80.94 105 LEU A C 1
ATOM 825 O O . LEU A 1 105 ? -9.989 -2.475 2.863 1.00 80.94 105 LEU A O 1
ATOM 829 N N . TYR A 1 106 ? -9.406 -4.601 3.288 1.00 77.81 106 TYR A N 1
ATOM 830 C CA . TYR A 1 106 ? -10.420 -4.862 4.300 1.00 77.81 106 TYR A CA 1
ATOM 831 C C . TYR A 1 106 ? -9.740 -5.041 5.644 1.00 77.81 106 TYR A C 1
ATOM 833 O O . TYR A 1 106 ? -8.836 -5.859 5.776 1.00 77.81 106 TYR A O 1
ATOM 841 N N . PHE A 1 107 ? -10.190 -4.307 6.654 1.00 78.31 107 PHE A N 1
ATOM 842 C CA . PHE A 1 107 ? -9.813 -4.564 8.036 1.00 78.31 107 PHE A CA 1
ATOM 843 C C . PHE A 1 107 ? -10.957 -5.257 8.761 1.00 78.31 107 PHE A C 1
ATOM 845 O O . PHE A 1 107 ? -12.131 -4.982 8.506 1.00 78.31 107 PHE A O 1
ATOM 852 N N . THR A 1 108 ? -10.625 -6.141 9.694 1.00 71.25 108 THR A N 1
ATOM 853 C CA . THR A 1 108 ? -11.630 -6.826 10.505 1.00 71.25 108 THR A CA 1
ATOM 854 C C . THR A 1 108 ? -11.399 -6.619 11.995 1.00 71.25 108 THR A C 1
ATOM 856 O O . THR A 1 108 ? -10.270 -6.627 12.491 1.00 71.25 108 THR A O 1
ATOM 859 N N . LYS A 1 109 ? -12.514 -6.446 12.716 1.00 70.38 109 LYS A N 1
ATOM 860 C CA . LYS A 1 109 ? -12.549 -6.404 14.184 1.00 70.38 109 LYS A CA 1
ATOM 861 C C . LYS A 1 109 ? -12.303 -7.780 14.803 1.00 70.38 109 LYS A C 1
ATOM 863 O O . LYS A 1 109 ? -11.985 -7.855 15.984 1.00 70.38 109 LYS A O 1
ATOM 868 N N . TYR A 1 110 ? -12.472 -8.853 14.028 1.00 63.69 110 TYR A N 1
ATOM 869 C CA . TYR A 1 110 ? -12.279 -10.220 14.495 1.00 63.69 110 TYR A CA 1
ATOM 870 C C . TYR A 1 110 ? -10.786 -10.522 14.630 1.00 63.69 110 TYR A C 1
ATOM 872 O O . TYR A 1 110 ? -10.056 -10.559 13.643 1.00 63.69 110 TYR A O 1
ATOM 880 N N . THR A 1 111 ? -10.341 -10.753 15.862 1.00 60.09 111 THR A N 1
ATOM 881 C CA . THR A 1 111 ? -8.948 -11.048 16.223 1.00 60.09 111 THR A CA 1
ATOM 882 C C . THR A 1 111 ? -8.714 -12.546 16.434 1.00 60.09 111 THR A C 1
ATOM 884 O O . THR A 1 111 ? -7.868 -12.912 17.245 1.00 60.09 111 THR A O 1
ATOM 887 N N . ASN A 1 112 ? -9.457 -13.430 15.752 1.00 59.75 112 ASN A N 1
ATOM 888 C CA . ASN A 1 112 ? -9.427 -14.891 15.973 1.00 59.75 112 ASN A CA 1
ATOM 889 C C . ASN A 1 112 ? -8.114 -15.582 15.517 1.00 59.75 112 ASN A C 1
ATOM 891 O O . ASN A 1 112 ? -8.106 -16.770 15.206 1.00 59.75 112 ASN A O 1
ATOM 895 N N . GLY A 1 113 ? -6.998 -14.852 15.506 1.00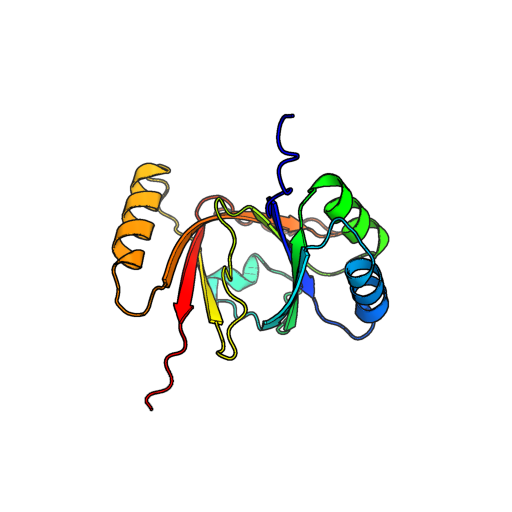 67.12 113 GLY A N 1
ATOM 896 C CA . GLY A 1 113 ? -5.672 -15.318 15.118 1.00 67.12 113 GLY A CA 1
ATOM 897 C C . GLY A 1 113 ? -5.434 -15.305 13.608 1.00 67.12 113 GLY A C 1
ATOM 898 O O . GLY A 1 113 ? -6.369 -15.289 12.805 1.00 67.12 113 GLY A O 1
ATOM 899 N N . ASP A 1 114 ? -4.156 -15.338 13.229 1.00 68.62 114 ASP A N 1
ATOM 900 C CA . ASP A 1 114 ? -3.698 -15.268 11.834 1.00 68.62 114 ASP A CA 1
ATOM 901 C C . ASP A 1 114 ? -4.288 -16.385 10.956 1.00 68.62 114 ASP A C 1
ATOM 903 O O . ASP A 1 114 ? -4.539 -16.171 9.772 1.00 68.62 114 ASP A O 1
ATOM 907 N N . LEU A 1 115 ? -4.579 -17.556 11.541 1.00 74.38 115 LEU A N 1
ATOM 908 C CA . LEU A 1 115 ? -5.195 -18.691 10.844 1.00 74.38 115 LEU A CA 1
ATOM 909 C C . LEU A 1 115 ? -6.607 -18.369 10.347 1.00 74.38 115 LEU A C 1
ATOM 911 O O . LEU A 1 115 ? -6.896 -18.569 9.173 1.00 74.38 115 LEU A O 1
ATOM 915 N N . ALA A 1 116 ? -7.465 -17.796 11.195 1.00 73.94 116 ALA A N 1
ATOM 916 C CA . ALA A 1 116 ? -8.832 -17.453 10.804 1.00 73.94 116 ALA A CA 1
ATOM 917 C C . ALA A 1 116 ? -8.861 -16.353 9.727 1.00 73.94 116 ALA A C 1
ATOM 919 O O . ALA A 1 116 ? -9.697 -16.376 8.822 1.00 73.94 116 ALA A O 1
ATOM 920 N N . LEU A 1 117 ? -7.931 -15.395 9.805 1.00 73.44 117 LEU A N 1
ATOM 921 C CA . LEU A 1 117 ? -7.774 -14.353 8.788 1.00 73.44 117 LEU A CA 1
ATOM 922 C C . LEU A 1 117 ? -7.247 -14.925 7.469 1.00 73.44 117 LEU A C 1
ATOM 924 O O . LEU A 1 117 ? -7.715 -14.532 6.399 1.00 73.44 117 LEU A O 1
ATOM 928 N N . SER A 1 118 ? -6.305 -15.867 7.536 1.00 75.06 118 SER A N 1
ATOM 929 C CA . SER A 1 118 ? -5.791 -16.569 6.362 1.00 75.06 118 SER A CA 1
ATOM 930 C C . SER A 1 118 ? -6.879 -17.410 5.694 1.00 75.06 118 SER A C 1
ATOM 932 O O . SER A 1 118 ? -7.047 -17.318 4.480 1.00 75.06 118 SER A O 1
ATOM 934 N N . ASP A 1 119 ? -7.686 -18.144 6.463 1.00 77.50 119 ASP A N 1
ATOM 935 C CA . ASP A 1 119 ? -8.822 -18.918 5.950 1.00 77.50 119 ASP A CA 1
ATOM 936 C C . ASP A 1 119 ? -9.856 -18.022 5.263 1.00 77.50 119 ASP A C 1
ATOM 938 O O . ASP A 1 119 ? -10.336 -18.348 4.175 1.00 77.50 119 ASP A O 1
ATOM 942 N N . LEU A 1 120 ? -10.151 -16.857 5.849 1.00 78.19 120 LEU A N 1
ATOM 943 C CA . LEU A 1 120 ? -11.017 -15.855 5.231 1.00 78.19 120 LEU A CA 1
ATOM 944 C C . LEU A 1 120 ? -10.432 -15.350 3.904 1.00 78.19 120 LEU A C 1
ATOM 946 O O . LEU A 1 120 ? -11.142 -15.323 2.896 1.00 78.19 120 LEU A O 1
ATOM 950 N N . ALA A 1 121 ? -9.149 -14.980 3.881 1.00 75.56 121 ALA A N 1
ATOM 951 C CA . ALA A 1 121 ? -8.475 -14.544 2.660 1.00 75.56 121 ALA A CA 1
ATOM 952 C C . ALA A 1 121 ? -8.517 -15.644 1.584 1.00 75.56 121 ALA A C 1
ATOM 954 O O . ALA A 1 121 ? -8.913 -15.381 0.449 1.00 75.56 121 ALA A O 1
ATOM 955 N N . ASN A 1 122 ? -8.219 -16.890 1.956 1.00 75.12 122 ASN A N 1
ATOM 956 C CA . ASN A 1 122 ? -8.251 -18.052 1.068 1.00 75.12 122 ASN A CA 1
ATOM 957 C C . ASN A 1 122 ? -9.661 -18.355 0.539 1.00 75.12 122 ASN A C 1
ATOM 959 O O . ASN A 1 122 ? -9.818 -18.718 -0.628 1.00 75.12 122 ASN A O 1
ATOM 963 N N . ALA A 1 123 ? -10.698 -18.202 1.365 1.00 77.62 123 ALA A N 1
ATOM 964 C CA . ALA A 1 123 ? -12.084 -18.374 0.938 1.00 77.62 123 ALA A CA 1
ATOM 965 C C . ALA A 1 123 ? -12.498 -17.301 -0.083 1.00 77.62 123 ALA A C 1
ATOM 967 O O . ALA A 1 123 ? -13.185 -17.608 -1.059 1.00 77.62 123 ALA A O 1
ATOM 968 N N . ILE A 1 124 ? -12.053 -16.054 0.105 1.00 78.94 124 ILE A N 1
ATOM 969 C CA . ILE A 1 124 ? -12.332 -14.950 -0.823 1.00 78.94 124 ILE A CA 1
ATOM 970 C C . ILE A 1 124 ? -11.524 -15.094 -2.122 1.00 78.94 124 ILE A C 1
ATOM 972 O O . ILE A 1 124 ? -12.075 -14.848 -3.195 1.00 78.94 124 ILE A O 1
ATOM 976 N N . ALA A 1 125 ? -10.268 -15.552 -2.049 1.00 72.81 125 ALA A N 1
ATOM 977 C CA . ALA A 1 125 ? -9.402 -15.789 -3.211 1.00 72.81 125 ALA A CA 1
ATOM 978 C C . ALA A 1 125 ? -10.000 -16.763 -4.236 1.00 72.81 125 ALA A C 1
ATOM 980 O O . ALA A 1 125 ? -9.671 -16.697 -5.412 1.00 72.81 125 ALA A O 1
ATOM 981 N N . ARG A 1 126 ? -10.885 -17.669 -3.804 1.00 75.19 126 ARG A N 1
ATOM 982 C CA . ARG A 1 126 ? -11.545 -18.653 -4.679 1.00 75.19 126 ARG A CA 1
ATOM 983 C C . ARG A 1 126 ? -12.662 -18.059 -5.544 1.00 75.19 126 ARG A C 1
ATOM 985 O O . ARG A 1 126 ? -13.250 -18.783 -6.343 1.00 75.19 126 ARG A O 1
ATOM 992 N N . ARG A 1 127 ? -13.002 -16.776 -5.377 1.00 76.94 127 ARG A N 1
ATOM 993 C CA . ARG A 1 127 ? -14.000 -16.098 -6.216 1.00 76.94 127 ARG A CA 1
ATOM 994 C C . ARG A 1 127 ? -13.398 -15.760 -7.576 1.00 76.94 127 ARG A C 1
ATOM 996 O O . ARG A 1 127 ? -12.305 -15.221 -7.645 1.00 76.94 127 ARG A O 1
ATOM 1003 N N . GLU A 1 128 ? -14.170 -15.979 -8.634 1.00 70.00 128 GLU A N 1
ATOM 1004 C CA . GLU A 1 128 ? -13.739 -15.906 -10.041 1.00 70.00 128 GLU A CA 1
ATOM 1005 C C . GLU A 1 128 ? -12.958 -14.634 -10.427 1.00 70.00 128 GLU A C 1
ATO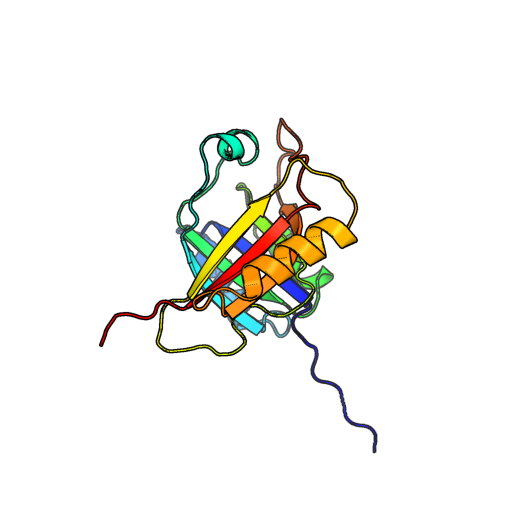M 1007 O O . GLU A 1 128 ? -12.010 -14.705 -11.200 1.00 70.00 128 GLU A O 1
ATOM 1012 N N . LYS A 1 129 ? -13.310 -13.473 -9.859 1.00 75.19 129 LYS A N 1
ATOM 1013 C CA . LYS A 1 129 ? -12.667 -12.184 -10.180 1.00 75.19 129 LYS A CA 1
ATOM 1014 C C . LYS A 1 129 ? -11.495 -11.813 -9.264 1.00 75.19 129 LYS A C 1
ATOM 1016 O O . LYS A 1 129 ? -10.782 -10.848 -9.549 1.00 75.19 129 LYS A O 1
ATOM 1021 N N . VAL A 1 130 ? -11.304 -12.532 -8.156 1.00 77.31 130 VAL A N 1
ATOM 1022 C CA . VAL A 1 130 ? -10.215 -12.278 -7.204 1.00 77.31 130 VAL A CA 1
ATOM 1023 C C . VAL A 1 130 ? -8.986 -13.027 -7.692 1.00 77.31 130 VAL A C 1
ATOM 1025 O O . VAL A 1 130 ? -8.914 -14.247 -7.626 1.00 77.31 130 VAL A O 1
ATOM 1028 N N . LYS A 1 131 ? -7.999 -12.283 -8.183 1.00 76.31 131 LYS A N 1
ATOM 1029 C CA . LYS A 1 131 ? -6.738 -12.854 -8.657 1.00 76.31 131 LYS A CA 1
ATOM 1030 C C . LYS A 1 131 ? -5.836 -13.240 -7.490 1.00 76.31 131 LYS A C 1
ATOM 1032 O O . LYS A 1 131 ? -5.110 -14.228 -7.566 1.00 76.31 131 LYS A O 1
ATOM 1037 N N . LYS A 1 132 ? -5.869 -12.444 -6.420 1.00 76.88 132 LYS A N 1
ATOM 1038 C CA . LYS A 1 132 ? -5.028 -12.641 -5.243 1.00 76.88 132 LYS A CA 1
ATOM 1039 C C . LYS A 1 132 ? -5.740 -12.157 -3.995 1.00 76.88 132 LYS A C 1
ATOM 1041 O O . LYS A 1 132 ? -6.334 -11.081 -4.011 1.00 76.88 132 LYS A O 1
ATOM 1046 N N . ALA A 1 133 ? -5.641 -12.927 -2.916 1.00 79.06 133 ALA A N 1
ATOM 1047 C CA . ALA A 1 133 ? -5.970 -12.457 -1.581 1.00 79.06 133 ALA A CA 1
ATOM 1048 C C . ALA A 1 133 ? -4.797 -12.725 -0.641 1.00 79.06 133 ALA A C 1
ATOM 1050 O O . ALA A 1 133 ? -4.196 -13.796 -0.702 1.00 79.06 133 ALA A O 1
ATOM 1051 N N . SER A 1 134 ? -4.466 -11.765 0.217 1.00 76.81 134 SER A N 1
ATOM 1052 C CA . SER A 1 134 ? -3.364 -11.914 1.166 1.00 76.81 134 SER A CA 1
ATOM 1053 C C . SER A 1 134 ? -3.599 -11.119 2.437 1.00 76.81 134 SER A C 1
ATOM 1055 O O . SER A 1 134 ? -4.305 -10.112 2.428 1.00 76.81 134 SER A O 1
ATOM 1057 N N . LEU A 1 135 ? -2.952 -11.545 3.519 1.00 79.31 135 LEU A N 1
ATOM 1058 C CA . LEU A 1 135 ? -2.795 -10.717 4.706 1.00 79.31 135 LEU A CA 1
ATOM 1059 C C . LEU A 1 135 ? -1.719 -9.656 4.476 1.00 79.31 135 LEU A C 1
ATOM 1061 O O . LEU A 1 135 ? -0.755 -9.892 3.738 1.00 79.31 135 LEU A O 1
ATOM 1065 N N . ALA A 1 136 ? -1.876 -8.508 5.127 1.00 79.31 136 ALA A N 1
ATOM 1066 C CA . ALA A 1 136 ? -0.830 -7.500 5.216 1.00 79.31 136 ALA A CA 1
ATOM 1067 C C . ALA A 1 136 ? -0.859 -6.752 6.538 1.00 79.31 136 ALA A C 1
ATOM 1069 O O . ALA A 1 136 ? -1.813 -6.821 7.318 1.00 79.31 136 ALA A O 1
ATOM 1070 N N . GLN A 1 137 ? 0.204 -5.984 6.737 1.00 82.94 137 GLN A N 1
ATOM 1071 C CA . GLN A 1 137 ? 0.310 -5.036 7.825 1.00 82.94 137 GLN A CA 1
ATOM 1072 C C . GLN A 1 137 ? 0.479 -3.635 7.246 1.00 82.94 137 GLN A C 1
ATOM 1074 O O . GLN A 1 137 ? 1.212 -3.428 6.278 1.00 82.94 137 GLN A O 1
ATOM 1079 N N . MET A 1 138 ? -0.221 -2.674 7.839 1.00 85.38 138 MET A N 1
ATOM 1080 C CA . MET A 1 138 ? -0.124 -1.264 7.485 1.00 85.38 138 MET A CA 1
ATOM 1081 C C . MET A 1 138 ? 0.587 -0.512 8.598 1.00 85.38 138 MET A C 1
ATOM 1083 O O . MET A 1 138 ? 0.225 -0.609 9.771 1.00 85.38 138 MET A O 1
ATOM 1087 N N . GLN A 1 139 ? 1.547 0.309 8.210 1.00 84.94 139 GLN A N 1
ATOM 1088 C CA . GLN A 1 139 ? 2.139 1.322 9.056 1.00 84.94 139 GLN A CA 1
ATOM 1089 C C . GLN A 1 139 ? 1.740 2.703 8.543 1.00 84.94 139 GLN A C 1
ATOM 1091 O O . GLN A 1 139 ? 1.861 3.011 7.357 1.00 84.94 139 GLN A O 1
ATOM 1096 N N . LEU A 1 140 ? 1.260 3.537 9.461 1.00 80.62 140 LEU A N 1
ATOM 1097 C CA . LEU A 1 140 ? 1.013 4.946 9.200 1.00 80.62 140 LEU A CA 1
ATOM 1098 C C . LEU A 1 140 ? 2.327 5.710 9.342 1.00 80.62 140 LEU A C 1
ATOM 1100 O O . LEU A 1 140 ? 2.967 5.653 10.394 1.00 80.62 140 LEU A O 1
ATOM 1104 N N . LEU A 1 141 ? 2.715 6.416 8.287 1.00 79.19 141 LEU A N 1
ATOM 1105 C CA . LEU A 1 141 ? 3.863 7.309 8.264 1.00 79.19 141 LEU A CA 1
ATOM 1106 C C . LEU A 1 141 ? 3.329 8.741 8.241 1.00 79.19 141 LEU A C 1
ATOM 1108 O O . LEU A 1 141 ? 2.728 9.175 7.261 1.00 79.19 141 LEU A O 1
ATOM 1112 N N . ALA A 1 142 ? 3.509 9.463 9.338 1.00 71.06 142 ALA A N 1
ATOM 1113 C CA . ALA A 1 142 ? 3.090 10.850 9.459 1.00 71.06 142 ALA A CA 1
ATOM 1114 C C . ALA A 1 142 ? 4.134 11.639 10.245 1.00 71.06 142 ALA A C 1
ATOM 1116 O O . ALA A 1 142 ? 4.769 11.093 11.152 1.00 71.06 142 ALA A O 1
ATOM 1117 N N . SER A 1 143 ? 4.292 12.915 9.897 1.00 66.38 143 SER A N 1
ATOM 1118 C CA . SER A 1 143 ? 5.101 13.866 10.664 1.00 66.38 143 SER A CA 1
ATOM 1119 C C . SER A 1 143 ? 4.507 14.120 12.056 1.00 66.38 143 SER A C 1
ATOM 1121 O O . SER A 1 143 ? 5.249 14.230 13.029 1.00 66.38 143 SER A O 1
ATOM 1123 N N . GLU A 1 144 ? 3.176 14.124 12.172 1.00 65.69 144 GLU A N 1
ATOM 1124 C CA . GLU A 1 144 ? 2.444 14.214 13.438 1.00 65.69 144 GLU A CA 1
ATOM 1125 C C . GLU A 1 144 ? 1.753 12.889 13.787 1.00 65.69 144 GLU A C 1
ATOM 1127 O O . GLU A 1 144 ? 1.167 12.228 12.926 1.00 65.69 144 GLU A O 1
ATOM 1132 N N . GLN A 1 145 ? 1.771 12.498 15.066 1.00 64.88 145 GLN A N 1
ATOM 1133 C CA . GLN A 1 145 ? 1.047 11.301 15.496 1.00 64.88 145 GLN A CA 1
ATOM 1134 C C . GLN A 1 145 ? -0.473 11.502 15.350 1.00 64.88 145 GLN A C 1
ATOM 1136 O O . GLN A 1 145 ? -1.012 12.490 15.858 1.00 64.88 145 GLN A O 1
ATOM 1141 N N . PRO A 1 146 ? -1.195 10.561 14.710 1.00 67.06 146 PRO A N 1
ATOM 1142 C CA . PRO A 1 146 ? -2.648 10.619 14.640 1.00 67.06 146 PRO A CA 1
ATOM 1143 C C . PRO A 1 146 ? -3.270 10.673 16.040 1.00 67.06 146 PRO A C 1
ATOM 1145 O O . PRO A 1 146 ? -2.854 9.941 16.936 1.00 67.06 146 PRO A O 1
ATOM 1148 N N . LYS A 1 147 ? -4.331 11.475 16.212 1.00 71.00 147 LYS A N 1
ATOM 1149 C CA . LYS A 1 147 ? -5.092 11.549 17.479 1.00 71.00 147 LYS A CA 1
ATOM 1150 C C . LYS A 1 147 ? -5.670 10.198 17.915 1.00 71.00 147 LYS A C 1
ATOM 1152 O O . LYS A 1 147 ? -5.876 9.978 19.103 1.00 71.00 147 LYS A O 1
ATOM 1157 N N . PHE A 1 148 ? -5.935 9.312 16.957 1.00 74.12 148 PHE A N 1
ATOM 1158 C CA . PHE A 1 148 ? -6.425 7.961 17.194 1.00 74.12 148 PHE A CA 1
ATOM 1159 C C . PHE A 1 148 ? -5.513 6.954 16.503 1.00 74.12 148 PHE A C 1
ATOM 1161 O O . PHE A 1 148 ? -5.267 7.047 15.301 1.00 74.12 148 PHE A O 1
ATOM 1168 N N . THR A 1 149 ? -5.042 5.959 17.250 1.00 78.94 149 THR A N 1
ATOM 1169 C CA . THR A 1 149 ? -4.310 4.828 16.677 1.00 78.94 149 THR A CA 1
ATOM 1170 C C . THR A 1 149 ? -5.274 3.946 15.893 1.00 78.94 149 THR A C 1
ATOM 1172 O O . THR A 1 149 ? -6.299 3.530 16.431 1.00 78.94 149 THR A O 1
ATOM 1175 N N . PHE A 1 150 ? -4.944 3.628 14.638 1.00 81.88 150 PHE A N 1
ATOM 1176 C CA . PHE A 1 150 ? -5.704 2.656 13.856 1.00 81.88 150 PHE A CA 1
ATOM 1177 C C . PHE A 1 150 ? -5.538 1.253 14.473 1.00 81.88 150 PHE A C 1
ATOM 1179 O O . PHE A 1 150 ? -4.433 0.704 14.438 1.00 81.88 150 PHE A O 1
ATOM 1186 N N . PRO A 1 151 ? -6.596 0.651 15.047 1.00 80.69 151 PRO A N 1
ATOM 1187 C CA . PRO A 1 151 ? -6.451 -0.550 15.872 1.00 80.69 151 PRO A CA 1
ATOM 1188 C C . PRO A 1 151 ? -6.335 -1.840 15.048 1.00 80.69 151 PRO A C 1
ATOM 1190 O O . PRO A 1 151 ? -6.040 -2.897 15.597 1.00 80.69 151 PRO A O 1
ATOM 1193 N N . TYR A 1 152 ? -6.561 -1.767 13.734 1.00 83.50 152 TYR A N 1
ATOM 1194 C CA . TYR A 1 152 ? -6.641 -2.930 12.848 1.00 83.50 152 TYR A CA 1
ATOM 1195 C C . TYR A 1 152 ? -5.469 -3.017 11.864 1.00 83.50 152 TYR A C 1
ATOM 1197 O O . TYR A 1 152 ? -5.559 -3.708 10.853 1.00 83.50 152 TYR A O 1
ATOM 1205 N N . SER A 1 153 ? -4.357 -2.336 12.158 1.00 79.94 153 SER A N 1
ATOM 1206 C CA . SER A 1 153 ? -3.162 -2.270 11.303 1.00 79.94 153 SER A CA 1
ATOM 1207 C C . SER A 1 153 ? -2.553 -3.632 10.959 1.00 79.94 153 SER A C 1
ATOM 1209 O O . SER A 1 153 ? -1.882 -3.747 9.939 1.00 79.94 153 SER A O 1
ATOM 1211 N N . LYS A 1 154 ? -2.799 -4.657 11.783 1.00 78.06 154 LYS A N 1
ATOM 1212 C CA . LYS A 1 154 ? -2.318 -6.035 11.588 1.00 78.06 154 LYS A CA 1
ATOM 1213 C C . LYS A 1 154 ? -3.366 -6.995 11.014 1.00 78.06 154 LYS A C 1
ATOM 1215 O O . LYS A 1 154 ? -3.020 -8.111 10.654 1.00 78.06 154 LYS A O 1
ATOM 1220 N N . ASN A 1 155 ? -4.626 -6.568 10.914 1.00 78.81 155 ASN A N 1
ATOM 1221 C CA . ASN A 1 155 ? -5.751 -7.424 10.525 1.00 78.81 155 ASN A CA 1
ATOM 1222 C C . ASN A 1 155 ? -6.274 -7.035 9.139 1.00 78.81 155 ASN A C 1
ATOM 1224 O O . ASN A 1 155 ? -7.483 -6.856 8.963 1.00 78.81 155 ASN A O 1
ATOM 1228 N N . LEU A 1 156 ? -5.366 -6.832 8.181 1.00 80.56 156 LEU A N 1
ATOM 1229 C CA . LEU A 1 156 ? -5.721 -6.404 6.832 1.00 80.56 156 LEU A CA 1
ATOM 1230 C C . LEU A 1 156 ? -5.741 -7.587 5.877 1.00 80.56 156 LEU A C 1
ATOM 1232 O O . LEU A 1 156 ? -4.760 -8.316 5.765 1.00 80.56 156 LEU A O 1
ATOM 1236 N N . VAL A 1 157 ? -6.847 -7.724 5.152 1.00 79.88 157 VAL A N 1
ATOM 1237 C CA . VAL A 1 157 ? -6.986 -8.595 3.988 1.00 79.88 157 VAL A CA 1
ATOM 1238 C C . VAL A 1 157 ? -6.961 -7.715 2.748 1.00 79.88 157 VAL A C 1
ATOM 1240 O O . VAL A 1 157 ? -7.766 -6.794 2.614 1.00 79.88 157 VAL A O 1
ATOM 1243 N N . ILE A 1 158 ? -6.053 -8.007 1.829 1.00 80.19 158 ILE A N 1
ATOM 1244 C CA . ILE A 1 158 ? -5.979 -7.357 0.525 1.00 80.19 158 ILE A CA 1
ATOM 1245 C C . ILE A 1 158 ? -6.499 -8.278 -0.541 1.00 80.19 158 ILE A C 1
ATOM 1247 O O . ILE A 1 158 ? -6.119 -9.444 -0.573 1.00 80.19 158 ILE A O 1
ATOM 1251 N N . LEU A 1 159 ? -7.315 -7.717 -1.425 1.00 80.19 159 LEU A N 1
ATOM 1252 C CA . LEU A 1 159 ? -7.814 -8.374 -2.619 1.00 80.19 159 LEU A CA 1
ATOM 1253 C C . LEU A 1 159 ? -7.297 -7.631 -3.851 1.00 80.19 159 LEU A C 1
ATOM 1255 O O . LEU A 1 159 ? -7.593 -6.448 -4.010 1.00 80.19 159 LEU A O 1
ATOM 1259 N N . GLU A 1 160 ? -6.568 -8.325 -4.723 1.00 81.94 160 GLU A N 1
ATOM 1260 C CA . GLU A 1 160 ? -6.312 -7.889 -6.099 1.00 81.94 160 GLU A CA 1
ATOM 1261 C C . GLU A 1 160 ? -7.408 -8.484 -6.987 1.00 81.94 160 GLU A C 1
ATOM 1263 O O . GLU A 1 160 ? -7.549 -9.707 -7.098 1.00 81.94 160 GLU A O 1
ATOM 1268 N N . VAL A 1 161 ? -8.202 -7.615 -7.603 1.00 79.25 161 VAL A N 1
ATOM 1269 C CA . VAL A 1 161 ? -9.338 -7.971 -8.453 1.00 79.25 161 VAL A CA 1
ATOM 1270 C C . VAL A 1 161 ? -9.056 -7.503 -9.872 1.00 79.25 161 VAL A C 1
ATOM 1272 O O . VAL A 1 161 ? -8.639 -6.361 -10.099 1.00 79.25 161 VAL A O 1
ATOM 1275 N N . ARG A 1 162 ? -9.300 -8.389 -10.838 1.00 70.81 162 ARG A N 1
ATOM 1276 C CA . ARG A 1 162 ? -9.134 -8.070 -12.254 1.00 70.81 162 ARG A CA 1
ATOM 1277 C C . ARG A 1 162 ? -10.329 -7.260 -12.750 1.00 70.81 162 ARG A C 1
ATOM 1279 O O . ARG A 1 162 ? -11.478 -7.649 -12.538 1.00 70.81 162 ARG A O 1
ATOM 1286 N N . SER A 1 163 ? -10.060 -6.158 -13.449 1.00 66.12 163 SER A N 1
ATOM 1287 C CA . SER A 1 163 ? -11.072 -5.530 -14.294 1.00 66.12 163 SER A CA 1
ATOM 1288 C C . SER A 1 163 ? -11.199 -6.341 -15.582 1.00 66.12 163 SER A C 1
ATOM 1290 O O . SER A 1 163 ? -10.453 -6.141 -16.542 1.00 66.12 163 SER A O 1
ATOM 1292 N N . ASP A 1 164 ? -12.107 -7.311 -15.590 1.00 62.19 164 ASP A N 1
ATOM 1293 C CA . ASP A 1 164 ? -12.626 -7.836 -16.846 1.00 62.19 164 ASP A CA 1
ATOM 1294 C C . ASP A 1 164 ? -13.709 -6.859 -17.305 1.00 62.19 164 ASP A C 1
ATOM 1296 O O . ASP A 1 164 ? -14.835 -6.876 -16.805 1.00 62.19 164 ASP A O 1
ATOM 1300 N N . ALA A 1 165 ? -13.354 -5.956 -18.223 1.00 46.66 165 ALA A N 1
ATOM 1301 C CA . ALA A 1 165 ? -14.373 -5.407 -19.105 1.00 46.66 165 ALA A CA 1
ATOM 1302 C C . ALA A 1 165 ? -15.015 -6.603 -19.833 1.00 46.66 165 ALA A C 1
ATOM 1304 O O . ALA A 1 165 ? -14.262 -7.476 -20.278 1.00 46.66 165 ALA A O 1
ATOM 1305 N N . PRO A 1 166 ? -16.353 -6.694 -19.916 1.00 46.12 166 PRO A N 1
ATOM 1306 C CA . PRO A 1 166 ? -16.971 -7.601 -20.871 1.00 46.12 166 PRO A CA 1
ATOM 1307 C C . PRO A 1 166 ? -16.463 -7.199 -22.259 1.00 46.12 166 PRO A C 1
ATOM 1309 O O . PRO A 1 166 ? -16.509 -6.009 -22.583 1.00 46.12 166 PRO A O 1
ATOM 1312 N N . ASP A 1 167 ? -15.926 -8.161 -23.007 1.00 43.94 167 ASP A N 1
ATOM 1313 C CA . ASP A 1 167 ? -15.642 -7.987 -24.436 1.00 43.94 167 ASP A CA 1
ATOM 1314 C C . ASP A 1 167 ? -16.941 -7.702 -25.215 1.00 43.94 167 ASP A C 1
ATOM 1316 O O . ASP A 1 167 ? -18.003 -8.258 -24.833 1.00 43.94 167 ASP A O 1
#

pLDDT: mean 76.1, std 12.98, range [30.78, 92.56]

Foldseek 3Di:
DDDDDDQDFQWKKKAADDPLCVVLVVVLVVDPFWDDKDKDADDDDPVCDLQAPQDDGIIIMTTGRDPVVVLVSVVVSQRQHKMKIKGWPDDDCPDPDPFDKDKDKDFDPDPVDPVVLVVVQVVVCPDPFFVHKTFMAMDIDHPDDRPDHPPRRRRIIMTIGTPDDPD

Secondary structure (DSSP, 8-state):
----------EEEEEE--TTTHHHHHHHTT-TTEEEEEEEE----TTTGGGSTT--SEEEEEEES-HHHHHHHHHHTT--S-EEEEEESS-S-SS--SSPEEEEEEE-S--SHHHHHHHHHHHHHTSTTEEEEEEEEEEEE-SS--SS--TTTT-EEEEEEE-----

Sequence (167 aa):
MAGIGGGGVQGYVCTPHEKQSGSLIENWKKSDNVIDIYFVTATFSDESVPYFPNKANHYTLASFSDMTGILDDIKRYNMDRLSFMFSFSSPLFERSGDKLNYVSLYFTKYTNGDLALSDLANAIARREKVKKASLAQMQLLASEQPKFTFPYSKNLVILEVRSDAPD

Radius of gyration: 16.63 Å; chains: 1; bounding box: 46×40×42 Å